Protein AF-A0A832EXK7-F1 (afdb_monomer_lite)

Secondary structure (DSSP, 8-state):
--TTSHHHHHHHHHHHHHHHHHHHGGGS-GGGTTTHHHHHHHHHHHHHHHHHHHHHHHHHHH--

Foldseek 3Di:
DPPVCPVVVVVVVLVVQLVVLLVVLVPDDPVCVVPPSVVSNVVSVVVVVVVVVVVVVVVVVVVD

Structure (mmCIF, N/CA/C/O backbone):
data_AF-A0A832EXK7-F1
#
_entry.id   AF-A0A832EXK7-F1
#
loop_
_atom_site.group_PDB
_atom_site.id
_atom_site.type_symbol
_atom_site.label_atom_id
_atom_site.label_alt_id
_atom_site.label_comp_id
_atom_site.label_asym_id
_atom_site.label_entity_id
_atom_site.label_seq_id
_atom_site.pdbx_PDB_ins_code
_atom_site.Cartn_x
_atom_site.Cartn_y
_atom_site.Cartn_z
_atom_site.occupancy
_atom_site.B_iso_or_equiv
_atom_site.auth_seq_id
_atom_site.auth_comp_id
_atom_site.auth_asym_id
_atom_site.auth_atom_id
_atom_site.pdbx_PDB_model_num
ATOM 1 N N . MET A 1 1 ? 7.185 -7.872 -29.263 1.00 46.81 1 MET A N 1
ATOM 2 C CA . MET A 1 1 ? 7.338 -7.835 -27.797 1.00 46.81 1 MET A CA 1
ATOM 3 C C . MET A 1 1 ? 7.384 -6.368 -27.408 1.00 46.81 1 MET A C 1
ATOM 5 O O . MET A 1 1 ? 8.352 -5.698 -27.740 1.00 46.81 1 MET A O 1
ATOM 9 N N . GLU A 1 2 ? 6.282 -5.832 -26.878 1.00 52.44 2 GLU A N 1
ATOM 10 C CA . GLU A 1 2 ? 6.171 -4.431 -26.434 1.00 52.44 2 GLU A CA 1
ATOM 11 C C . GLU A 1 2 ? 6.924 -4.240 -25.105 1.00 52.44 2 GLU A C 1
ATOM 13 O O . GLU A 1 2 ? 6.330 -4.042 -24.050 1.00 52.44 2 GLU A O 1
ATOM 18 N N . ASP A 1 3 ? 8.253 -4.333 -25.127 1.00 59.69 3 ASP A N 1
ATOM 19 C CA . ASP A 1 3 ? 9.072 -4.211 -23.908 1.00 59.69 3 ASP A CA 1
ATOM 20 C C . ASP A 1 3 ? 9.143 -2.772 -23.359 1.00 59.69 3 ASP A C 1
ATOM 22 O O . ASP A 1 3 ? 9.564 -2.549 -22.226 1.00 59.69 3 ASP A O 1
ATOM 26 N N . GLY A 1 4 ? 8.688 -1.773 -24.124 1.00 58.69 4 GLY A N 1
ATOM 27 C CA . GLY A 1 4 ? 8.785 -0.360 -23.741 1.00 58.69 4 GLY A CA 1
ATOM 28 C C . GLY A 1 4 ? 7.857 0.078 -22.600 1.00 58.69 4 GLY A C 1
ATOM 29 O O . GLY A 1 4 ? 8.125 1.101 -21.976 1.00 58.69 4 GLY A O 1
ATOM 30 N N . ASN A 1 5 ? 6.785 -0.668 -22.302 1.00 76.38 5 ASN A N 1
ATOM 31 C CA . ASN A 1 5 ? 5.737 -0.213 -21.373 1.00 76.38 5 ASN A CA 1
ATOM 32 C C . ASN A 1 5 ? 5.630 -1.032 -20.073 1.00 76.38 5 ASN A C 1
ATOM 34 O O . ASN A 1 5 ? 5.015 -0.581 -19.107 1.00 76.38 5 ASN A O 1
ATOM 38 N N . TYR A 1 6 ? 6.259 -2.210 -19.988 1.00 84.25 6 TYR A N 1
ATOM 39 C CA . TYR A 1 6 ? 6.074 -3.117 -18.847 1.00 84.25 6 TYR A CA 1
ATOM 40 C C . TYR A 1 6 ? 6.480 -2.491 -17.501 1.00 84.25 6 TYR A C 1
ATOM 42 O O . TYR A 1 6 ? 5.747 -2.580 -16.514 1.00 84.25 6 TYR A O 1
ATOM 50 N N . PHE A 1 7 ? 7.620 -1.795 -17.457 1.00 82.81 7 PHE A N 1
ATOM 51 C CA . PHE A 1 7 ? 8.097 -1.133 -16.238 1.00 82.81 7 PHE A CA 1
ATOM 52 C C . PHE A 1 7 ? 7.141 -0.040 -15.756 1.00 82.81 7 PHE A C 1
ATOM 54 O O . PHE A 1 7 ? 6.877 0.084 -14.556 1.00 82.81 7 PHE A O 1
ATOM 61 N N . GLN A 1 8 ? 6.608 0.746 -16.690 1.00 86.38 8 GLN A N 1
ATOM 62 C CA . GLN A 1 8 ? 5.685 1.831 -16.387 1.00 86.38 8 GLN A CA 1
ATOM 63 C C . GLN A 1 8 ? 4.328 1.292 -15.930 1.00 86.38 8 GLN A C 1
ATOM 65 O O . GLN A 1 8 ? 3.784 1.760 -14.928 1.00 86.38 8 GLN A O 1
ATOM 70 N N . GLU A 1 9 ? 3.823 0.250 -16.587 1.00 91.19 9 GLU A N 1
ATOM 71 C CA . GLU A 1 9 ? 2.621 -0.459 -16.156 1.00 91.19 9 GLU A CA 1
ATOM 72 C C . GLU A 1 9 ? 2.764 -1.046 -14.756 1.00 91.19 9 GLU A C 1
ATOM 74 O O . GLU A 1 9 ? 1.858 -0.913 -13.929 1.00 91.19 9 GLU A O 1
ATOM 79 N N . LEU A 1 10 ? 3.898 -1.687 -14.468 1.00 91.00 10 LEU A N 1
ATOM 80 C CA . LEU A 1 10 ? 4.127 -2.295 -13.168 1.00 91.00 10 LEU A CA 1
ATOM 81 C C . LEU A 1 10 ? 4.235 -1.228 -12.072 1.00 91.00 10 LEU A C 1
ATOM 83 O O . LEU A 1 10 ? 3.642 -1.397 -11.005 1.00 91.00 10 LEU A O 1
ATOM 87 N N . LYS A 1 11 ? 4.883 -0.089 -12.354 1.00 90.69 11 LYS A N 1
ATOM 88 C CA . LYS A 1 11 ? 4.904 1.077 -11.455 1.00 90.69 11 LYS A CA 1
ATOM 89 C C . LYS A 1 11 ? 3.490 1.580 -11.148 1.00 90.69 11 LYS A C 1
ATOM 91 O O . LYS A 1 11 ? 3.160 1.784 -9.982 1.00 90.69 11 LYS A O 1
ATOM 96 N N . ILE A 1 12 ? 2.635 1.710 -12.165 1.00 94.44 12 ILE A N 1
ATOM 97 C CA . ILE A 1 12 ? 1.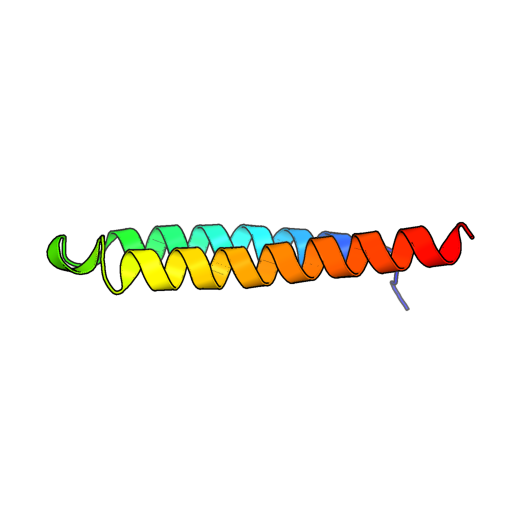227 2.108 -11.993 1.00 94.44 12 ILE A CA 1
ATOM 98 C C . ILE A 1 12 ? 0.451 1.070 -11.167 1.00 94.44 12 ILE A C 1
ATOM 100 O O . ILE A 1 12 ? -0.353 1.436 -10.310 1.00 94.44 12 ILE A O 1
ATOM 104 N N . LYS A 1 13 ? 0.672 -0.229 -11.401 1.00 95.19 13 LYS A N 1
ATOM 105 C CA . LYS A 1 13 ? 0.025 -1.308 -10.632 1.00 95.19 13 LYS A CA 1
ATOM 106 C C . LYS A 1 13 ? 0.431 -1.270 -9.157 1.00 95.19 13 LYS A C 1
ATOM 108 O O . LYS A 1 13 ? -0.441 -1.382 -8.298 1.00 95.19 13 LYS A O 1
ATOM 113 N N . MET A 1 14 ? 1.716 -1.067 -8.860 1.00 95.56 14 MET A N 1
ATOM 114 C CA . MET A 1 14 ? 2.219 -0.948 -7.487 1.00 95.56 14 MET A CA 1
ATOM 115 C C . MET A 1 14 ? 1.637 0.266 -6.756 1.00 95.56 14 MET A C 1
ATOM 117 O O . MET A 1 14 ? 1.178 0.126 -5.625 1.00 95.56 14 MET A O 1
ATOM 121 N N . ASP A 1 15 ? 1.584 1.427 -7.412 1.00 95.38 15 ASP A N 1
ATOM 122 C CA . ASP A 1 15 ? 0.967 2.640 -6.861 1.00 95.38 15 ASP A CA 1
ATOM 123 C C . ASP A 1 15 ? -0.515 2.418 -6.507 1.00 95.38 15 ASP A C 1
ATOM 125 O O . ASP A 1 15 ? -0.949 2.623 -5.367 1.00 95.38 15 ASP A O 1
ATOM 129 N N . LYS A 1 16 ? -1.281 1.861 -7.455 1.00 97.62 16 LYS A N 1
ATOM 130 C CA . LYS A 1 16 ? -2.690 1.498 -7.243 1.00 97.62 16 LYS A CA 1
ATOM 131 C C . LYS A 1 16 ? -2.864 0.497 -6.103 1.00 97.62 16 LYS A C 1
ATOM 133 O O . LYS A 1 16 ? -3.809 0.629 -5.326 1.00 97.62 16 LYS A O 1
ATOM 138 N N . TYR A 1 17 ? -1.972 -0.486 -5.991 1.00 97.19 17 TYR A N 1
ATOM 139 C CA . TYR A 1 17 ? -2.018 -1.493 -4.934 1.00 97.19 17 TYR A CA 1
ATOM 140 C C . TYR A 1 17 ? -1.805 -0.876 -3.546 1.00 97.19 17 TYR A C 1
ATOM 142 O O . TYR A 1 17 ? -2.606 -1.121 -2.642 1.00 97.19 17 TYR A O 1
ATOM 150 N N . VAL A 1 18 ? -0.808 0.002 -3.386 1.00 97.50 18 VAL A N 1
ATOM 151 C CA . VAL A 1 18 ? -0.580 0.734 -2.127 1.00 97.50 18 VAL A CA 1
ATOM 152 C C . VAL A 1 18 ? -1.820 1.543 -1.753 1.00 97.50 18 VAL A C 1
ATOM 154 O O . VAL A 1 18 ? -2.334 1.422 -0.637 1.00 97.50 18 VAL A O 1
ATOM 157 N N . HIS A 1 19 ? -2.362 2.323 -2.690 1.00 97.81 19 HIS A N 1
ATOM 158 C CA . HIS A 1 19 ? -3.563 3.117 -2.440 1.00 97.81 19 HIS A CA 1
ATOM 159 C C . HIS A 1 19 ? -4.788 2.268 -2.094 1.00 97.81 19 HIS A C 1
ATOM 161 O O . HIS A 1 19 ? -5.586 2.670 -1.241 1.00 97.81 19 HIS A O 1
ATOM 167 N N . LEU A 1 20 ? -4.940 1.098 -2.716 1.00 98.25 20 LEU A N 1
ATOM 168 C CA . LEU A 1 20 ? -6.004 0.154 -2.394 1.00 98.25 20 LEU A CA 1
ATOM 169 C C . LEU A 1 20 ? -5.872 -0.356 -0.957 1.00 98.25 20 LEU A C 1
ATOM 171 O O . LEU A 1 20 ? -6.842 -0.280 -0.207 1.00 98.25 20 LEU A O 1
ATOM 175 N N . VAL A 1 21 ? -4.684 -0.799 -0.539 1.00 98.19 21 VAL A N 1
ATOM 176 C CA . VAL A 1 21 ? -4.461 -1.293 0.831 1.00 98.19 21 VAL A CA 1
ATOM 177 C C . VAL A 1 21 ? -4.717 -0.191 1.857 1.00 98.19 21 VAL A C 1
ATOM 179 O O . VAL A 1 21 ? -5.411 -0.412 2.851 1.00 98.19 21 VAL A O 1
ATOM 182 N N . TYR A 1 22 ? -4.238 1.031 1.615 1.00 97.44 22 TYR A N 1
ATOM 183 C CA . TYR A 1 22 ? -4.524 2.163 2.502 1.00 97.44 22 TYR A CA 1
ATOM 184 C C . TYR A 1 22 ? -6.018 2.490 2.566 1.00 97.44 22 TYR A C 1
ATOM 186 O O . TYR A 1 22 ? -6.519 2.816 3.641 1.00 97.44 22 TYR A O 1
ATOM 194 N N . ARG A 1 23 ? -6.737 2.388 1.443 1.00 98.19 23 ARG A N 1
ATOM 195 C CA . ARG A 1 23 ? -8.186 2.617 1.377 1.00 98.19 23 ARG A CA 1
ATOM 196 C C . ARG A 1 23 ? -8.970 1.541 2.124 1.00 98.19 23 ARG A C 1
ATOM 198 O O . ARG A 1 23 ? -9.821 1.892 2.929 1.00 98.19 23 ARG A O 1
ATOM 205 N N . VAL A 1 24 ? -8.670 0.265 1.893 1.00 98.12 24 VAL A N 1
ATOM 206 C CA . VAL A 1 24 ? -9.354 -0.866 2.543 1.00 98.12 24 VAL A CA 1
ATOM 207 C C . VAL A 1 24 ? -9.083 -0.865 4.045 1.00 98.12 24 VAL A C 1
ATOM 209 O O . VAL A 1 24 ? -10.002 -0.973 4.843 1.00 98.12 24 VAL A O 1
ATOM 212 N N . THR A 1 25 ? -7.839 -0.628 4.462 1.00 98.19 25 THR A N 1
ATOM 213 C CA . THR A 1 25 ? -7.493 -0.588 5.894 1.00 98.19 25 THR A CA 1
ATOM 214 C C . THR A 1 25 ? -8.066 0.618 6.645 1.00 98.19 25 THR A C 1
ATOM 216 O O . THR A 1 25 ? -8.003 0.643 7.869 1.00 98.19 25 THR A O 1
ATOM 219 N N . LYS A 1 26 ? -8.628 1.631 5.964 1.00 97.00 26 LYS A N 1
ATOM 220 C CA . LYS A 1 26 ? -9.322 2.747 6.636 1.00 97.00 26 LYS A CA 1
ATOM 221 C C . LYS A 1 26 ? -10.666 2.341 7.240 1.00 97.00 26 LYS A C 1
ATOM 223 O O . LYS A 1 26 ? -11.112 3.024 8.153 1.00 97.00 26 LYS A O 1
ATOM 228 N N . SER A 1 27 ? -11.307 1.284 6.740 1.00 97.12 27 SER A N 1
ATOM 229 C CA . SER A 1 27 ? -12.588 0.805 7.274 1.00 97.12 27 SER A CA 1
ATOM 230 C C . SER A 1 27 ? -12.429 -0.187 8.427 1.00 97.12 27 SER A C 1
ATOM 232 O O . SER A 1 27 ? -13.423 -0.727 8.901 1.00 97.12 27 SER A O 1
ATOM 234 N N . PHE A 1 28 ? -11.195 -0.473 8.847 1.00 97.69 28 PHE A N 1
ATOM 235 C CA . PHE A 1 28 ? -10.931 -1.408 9.933 1.00 97.69 28 PHE A CA 1
ATOM 236 C C . PHE A 1 28 ? -11.246 -0.748 11.285 1.00 97.69 28 PHE A C 1
ATOM 238 O O . PHE A 1 28 ? -11.141 0.480 11.402 1.00 97.69 28 PHE A O 1
ATOM 245 N N . PRO A 1 29 ? -11.606 -1.541 12.310 1.00 97.88 29 PRO A N 1
ATOM 246 C CA . PRO A 1 29 ? -11.810 -1.028 13.659 1.00 97.88 29 PRO A CA 1
ATOM 247 C C . PRO A 1 29 ? -10.567 -0.298 14.195 1.00 97.88 29 PRO A C 1
ATOM 249 O O . PRO A 1 29 ? -9.433 -0.606 13.814 1.00 97.88 29 PRO A O 1
ATOM 252 N N . LYS A 1 30 ? -10.756 0.693 15.076 1.00 95.94 30 LYS A N 1
ATOM 253 C CA . LYS A 1 30 ? -9.646 1.534 15.572 1.00 95.94 30 LYS A CA 1
ATOM 254 C C . LYS A 1 30 ? -8.634 0.732 16.394 1.00 95.94 30 LYS A C 1
ATOM 256 O O . LYS A 1 30 ? -7.450 1.055 16.377 1.00 95.94 30 LYS A O 1
ATOM 261 N N . GLU A 1 31 ? -9.091 -0.311 17.073 1.00 97.31 31 GLU A N 1
ATOM 262 C CA . GLU A 1 31 ? -8.292 -1.275 17.826 1.00 97.31 31 GLU A CA 1
ATOM 263 C C . GLU A 1 31 ? -7.274 -2.023 16.945 1.00 97.31 31 GLU A C 1
ATOM 265 O O . GLU A 1 31 ? -6.187 -2.357 17.412 1.00 97.31 31 GLU A O 1
ATOM 270 N N . GLU A 1 32 ? -7.543 -2.176 15.644 1.00 96.81 32 GLU A N 1
ATOM 271 C CA . GLU A 1 32 ? -6.646 -2.843 14.691 1.00 96.81 32 GLU A CA 1
ATOM 272 C C . GLU A 1 32 ? -5.584 -1.912 14.087 1.00 96.81 32 GLU A C 1
ATOM 274 O O . GLU A 1 32 ? -4.708 -2.368 13.342 1.00 96.81 32 GLU A O 1
ATOM 279 N N . LEU A 1 33 ? -5.624 -0.606 14.394 1.00 94.62 33 LEU A N 1
ATOM 280 C CA . LEU A 1 33 ? -4.751 0.404 13.783 1.00 94.62 33 LEU A CA 1
ATOM 281 C C . LEU A 1 33 ? -3.263 0.059 13.939 1.00 94.62 33 LEU A C 1
ATOM 283 O O . LEU A 1 33 ? -2.489 0.167 12.984 1.00 94.62 33 LEU A O 1
ATOM 287 N N . TYR A 1 34 ? -2.871 -0.367 15.139 1.00 94.56 34 TYR A N 1
ATOM 288 C CA . TYR A 1 34 ? -1.493 -0.746 15.455 1.00 94.56 34 TYR A CA 1
ATOM 289 C C . TYR A 1 34 ? -1.226 -2.245 15.249 1.00 94.56 34 TYR A C 1
ATOM 291 O O . TYR A 1 34 ? -0.069 -2.632 15.091 1.00 94.56 34 TYR A O 1
ATOM 299 N N . GLY A 1 35 ? -2.275 -3.066 15.160 1.00 96.69 35 GLY A N 1
ATOM 300 C CA . GLY A 1 35 ? -2.210 -4.488 14.826 1.00 96.69 35 GLY A CA 1
ATOM 301 C C . GLY A 1 35 ? -2.242 -4.717 13.316 1.00 96.69 35 GLY A C 1
ATOM 302 O O . GLY A 1 35 ? -1.284 -4.393 12.601 1.00 96.69 35 GLY A O 1
ATOM 303 N N . THR A 1 36 ? -3.356 -5.262 12.828 1.00 97.19 36 THR A N 1
ATOM 304 C CA . THR A 1 36 ? -3.510 -5.722 11.442 1.00 97.19 36 THR A CA 1
ATOM 305 C C . THR A 1 36 ? -3.296 -4.608 10.415 1.00 97.19 36 THR A C 1
ATOM 307 O O . THR A 1 36 ? -2.617 -4.816 9.406 1.00 97.19 36 THR A O 1
ATOM 310 N N . VAL A 1 37 ? -3.790 -3.391 10.674 1.00 98.31 37 VAL A N 1
ATOM 311 C CA . VAL A 1 37 ? -3.631 -2.255 9.745 1.00 98.31 37 VAL A CA 1
ATOM 312 C C . VAL A 1 37 ? -2.157 -1.897 9.557 1.00 98.31 37 VAL A C 1
ATOM 314 O O . VAL A 1 37 ? -1.707 -1.689 8.425 1.00 98.31 37 VAL A O 1
ATOM 317 N N . SER A 1 38 ? -1.391 -1.837 10.649 1.00 97.56 38 SER A N 1
ATOM 318 C CA . SER A 1 38 ? 0.030 -1.492 10.592 1.00 97.56 38 SER A CA 1
ATOM 319 C C . SER A 1 38 ? 0.836 -2.566 9.854 1.00 97.56 38 SER A C 1
ATOM 321 O O . SER A 1 38 ? 1.695 -2.235 9.034 1.00 97.56 38 SER A O 1
ATOM 323 N N . GLN A 1 39 ? 0.517 -3.844 10.080 1.00 98.19 39 GLN A N 1
ATOM 324 C CA . GLN A 1 39 ? 1.172 -4.970 9.417 1.00 98.19 39 GLN A CA 1
ATOM 325 C C . GLN A 1 39 ? 0.887 -4.997 7.912 1.00 98.19 39 GLN A C 1
ATOM 327 O O . GLN A 1 39 ? 1.829 -5.076 7.124 1.00 98.19 39 GLN A O 1
ATOM 332 N N . LEU A 1 40 ? -0.375 -4.840 7.499 1.00 98.19 40 LEU A N 1
ATOM 333 C CA . LEU A 1 40 ? -0.760 -4.831 6.083 1.00 98.19 40 LEU A CA 1
ATOM 334 C C . LEU A 1 40 ? -0.089 -3.692 5.307 1.00 98.19 40 LEU A C 1
ATOM 336 O O . LEU A 1 40 ? 0.431 -3.905 4.209 1.00 98.19 40 LEU A O 1
ATOM 340 N N . ARG A 1 41 ? -0.053 -2.484 5.884 1.00 98.00 41 ARG A N 1
ATOM 341 C CA . ARG A 1 41 ? 0.597 -1.324 5.251 1.00 98.00 41 ARG A CA 1
ATOM 342 C C . ARG A 1 41 ? 2.109 -1.514 5.127 1.00 98.00 41 ARG A C 1
ATOM 344 O O . ARG A 1 41 ? 2.657 -1.244 4.060 1.00 98.00 41 ARG A O 1
ATOM 351 N N . ARG A 1 42 ? 2.777 -2.025 6.171 1.00 97.81 42 ARG A N 1
ATOM 352 C CA . ARG A 1 42 ? 4.221 -2.320 6.128 1.00 97.81 42 ARG A CA 1
ATOM 353 C C . ARG A 1 42 ? 4.558 -3.424 5.129 1.00 97.81 42 ARG A C 1
ATOM 355 O O . ARG A 1 42 ? 5.483 -3.248 4.344 1.00 97.81 42 ARG A O 1
ATOM 362 N N . ALA A 1 43 ? 3.803 -4.522 5.119 1.00 97.75 43 ALA A N 1
ATOM 363 C CA .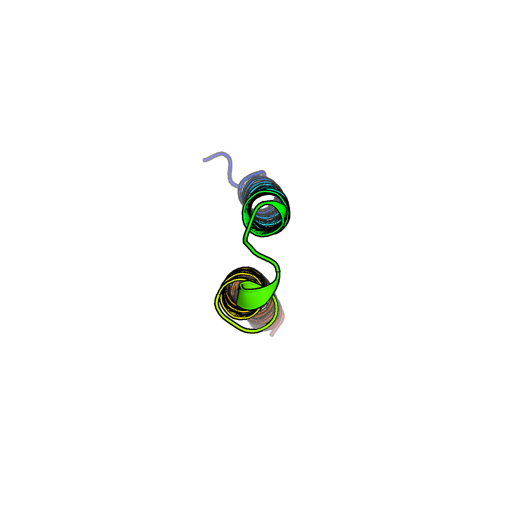 ALA A 1 43 ? 4.008 -5.617 4.172 1.00 97.75 43 ALA A CA 1
ATOM 364 C C . ALA A 1 43 ? 3.848 -5.138 2.721 1.00 97.75 43 ALA A C 1
ATOM 366 O O . ALA A 1 43 ? 4.687 -5.422 1.871 1.00 97.75 43 ALA A O 1
ATOM 367 N N . THR A 1 44 ? 2.822 -4.327 2.459 1.00 98.06 44 THR A N 1
ATOM 368 C CA . THR A 1 44 ? 2.576 -3.737 1.135 1.00 98.06 44 THR A CA 1
ATOM 369 C C . THR A 1 44 ? 3.727 -2.841 0.680 1.00 98.06 44 THR A C 1
ATOM 371 O O . THR A 1 44 ? 4.216 -2.991 -0.437 1.00 98.06 44 THR A O 1
ATOM 374 N N . LEU A 1 45 ? 4.204 -1.945 1.551 1.00 96.75 45 LEU A N 1
ATOM 375 C CA . LEU A 1 45 ? 5.368 -1.101 1.260 1.00 96.75 45 LEU A CA 1
ATOM 376 C C . LEU A 1 45 ? 6.638 -1.929 1.039 1.00 96.75 45 LEU A C 1
ATOM 378 O O . LEU A 1 45 ? 7.408 -1.623 0.135 1.00 96.75 45 LEU A O 1
ATOM 382 N N . SER A 1 46 ? 6.838 -2.997 1.815 1.00 97.38 46 SER A N 1
ATOM 383 C CA . SER A 1 46 ? 7.993 -3.884 1.666 1.00 97.38 46 SER A CA 1
ATOM 384 C C . SER A 1 46 ? 8.055 -4.518 0.275 1.00 97.38 46 SER A C 1
ATOM 386 O O . SER A 1 46 ? 9.127 -4.540 -0.325 1.00 97.38 46 SER A O 1
ATOM 388 N N . VAL A 1 47 ? 6.925 -4.961 -0.287 1.00 94.31 47 VAL A N 1
ATOM 389 C CA . VAL A 1 47 ? 6.880 -5.508 -1.657 1.00 94.31 47 VAL A CA 1
ATOM 390 C C . VAL A 1 47 ? 7.339 -4.470 -2.688 1.00 94.31 47 VAL A C 1
ATOM 392 O O . VAL A 1 47 ? 8.173 -4.775 -3.540 1.00 94.31 47 VAL A O 1
ATOM 395 N N . VAL A 1 48 ? 6.842 -3.232 -2.587 1.00 95.56 48 VAL A N 1
ATOM 396 C CA . VAL A 1 48 ? 7.204 -2.145 -3.513 1.00 95.56 48 VAL A CA 1
ATOM 397 C C . VAL A 1 48 ? 8.684 -1.776 -3.390 1.00 95.56 48 VAL A C 1
ATOM 399 O O . VAL A 1 48 ? 9.369 -1.634 -4.403 1.00 95.56 48 VAL A O 1
ATOM 402 N N . LEU A 1 49 ? 9.197 -1.664 -2.163 1.00 94.12 49 LEU A N 1
ATOM 403 C CA . LEU A 1 49 ? 10.602 -1.334 -1.911 1.00 94.12 49 LEU A CA 1
ATOM 404 C C . LEU A 1 49 ? 11.543 -2.424 -2.433 1.00 94.12 49 LEU A C 1
ATOM 406 O O . LEU A 1 49 ? 12.487 -2.106 -3.151 1.00 94.12 49 LEU A O 1
ATOM 410 N N . ASN A 1 50 ? 11.243 -3.700 -2.171 1.00 94.00 50 ASN A N 1
ATOM 411 C CA . ASN A 1 50 ? 12.045 -4.819 -2.676 1.00 94.00 50 ASN A CA 1
ATOM 412 C C . ASN A 1 50 ? 12.139 -4.818 -4.208 1.00 94.00 50 ASN A C 1
ATOM 414 O O . ASN A 1 50 ? 13.205 -5.093 -4.764 1.00 94.00 50 ASN A O 1
ATOM 418 N N . TYR A 1 51 ? 11.045 -4.480 -4.897 1.00 90.94 51 TYR A N 1
ATOM 419 C CA . TYR A 1 51 ? 11.055 -4.347 -6.350 1.00 90.94 51 TYR A CA 1
ATOM 420 C C . TYR A 1 51 ? 11.951 -3.189 -6.817 1.00 90.94 51 TYR A C 1
ATOM 422 O O . TYR A 1 51 ? 12.799 -3.386 -7.689 1.00 90.94 51 TYR A O 1
ATOM 430 N N . ILE A 1 52 ? 11.796 -1.995 -6.230 1.00 88.56 52 ILE A N 1
ATOM 431 C CA . ILE A 1 52 ? 12.585 -0.805 -6.595 1.00 88.56 52 ILE A CA 1
ATOM 432 C C . ILE A 1 52 ? 14.07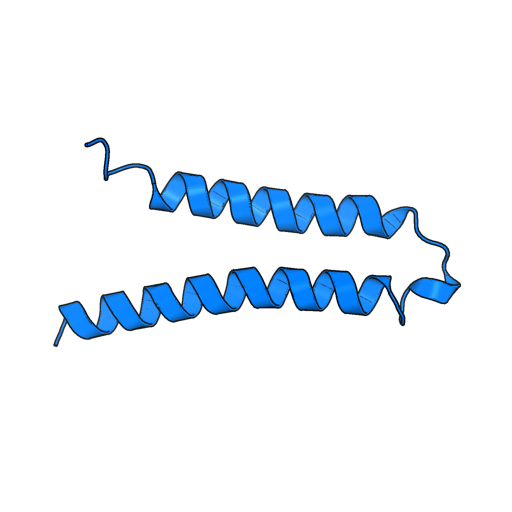7 -1.057 -6.368 1.00 88.56 52 ILE A C 1
ATOM 434 O O . ILE A 1 52 ? 14.896 -0.760 -7.236 1.00 88.56 52 ILE A O 1
ATOM 438 N N . GLU A 1 53 ? 14.433 -1.640 -5.225 1.00 90.12 53 GLU A N 1
ATOM 439 C CA . GLU A 1 53 ? 15.815 -1.988 -4.912 1.00 90.12 53 GLU A CA 1
ATOM 440 C C . GLU A 1 53 ? 16.377 -3.042 -5.868 1.00 90.12 53 GLU A C 1
ATOM 442 O O . GLU A 1 53 ? 17.504 -2.907 -6.344 1.00 90.12 53 GLU A O 1
ATOM 447 N N . GLY A 1 54 ? 15.605 -4.092 -6.169 1.00 88.75 54 GLY A N 1
ATOM 448 C CA . GLY A 1 54 ? 15.997 -5.120 -7.132 1.00 88.75 54 GLY A CA 1
ATOM 449 C C . GLY A 1 54 ? 16.266 -4.533 -8.517 1.00 88.75 54 GLY A C 1
ATOM 450 O O . GLY A 1 54 ? 17.280 -4.853 -9.137 1.00 88.75 54 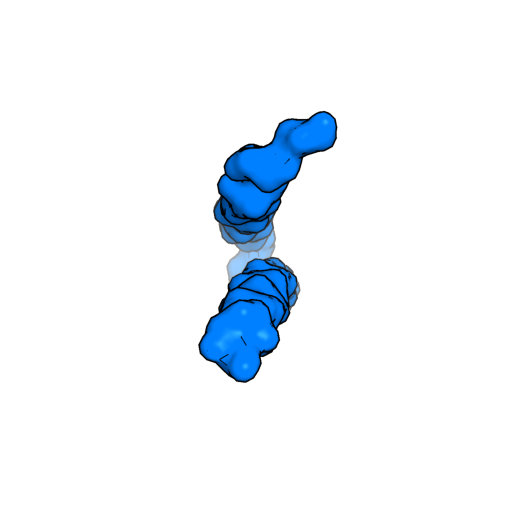GLY A O 1
ATOM 451 N N . PHE A 1 55 ? 15.406 -3.617 -8.960 1.00 85.19 55 PHE A N 1
ATOM 452 C CA . PHE A 1 55 ? 15.573 -2.898 -10.218 1.00 85.19 55 PHE A CA 1
ATOM 453 C C . PHE A 1 55 ? 16.823 -2.005 -10.214 1.00 85.19 55 PHE A C 1
ATOM 455 O O . PHE A 1 55 ? 17.633 -2.076 -11.137 1.00 85.19 55 PHE A O 1
ATOM 462 N N . ALA A 1 56 ? 17.033 -1.219 -9.154 1.00 82.88 56 ALA A N 1
ATOM 463 C CA . ALA A 1 56 ? 18.218 -0.372 -9.017 1.00 82.88 56 ALA A CA 1
ATOM 464 C C . ALA A 1 56 ? 19.521 -1.193 -9.012 1.00 82.88 56 ALA A C 1
ATOM 466 O O . ALA A 1 56 ? 20.511 -0.799 -9.630 1.00 82.88 56 ALA A O 1
ATOM 467 N N . ARG A 1 57 ? 19.524 -2.369 -8.368 1.00 85.81 57 ARG A N 1
ATOM 468 C CA . ARG A 1 57 ? 20.663 -3.302 -8.398 1.00 85.81 57 ARG A CA 1
ATOM 469 C C . ARG A 1 57 ? 20.941 -3.834 -9.805 1.00 85.81 57 ARG A C 1
ATOM 471 O O . ARG A 1 57 ? 22.102 -3.894 -10.200 1.00 85.81 57 ARG A O 1
ATOM 478 N N . ALA A 1 58 ? 19.904 -4.199 -10.558 1.00 81.94 58 ALA A N 1
ATOM 479 C CA . ALA A 1 58 ? 20.061 -4.674 -11.933 1.00 81.94 58 ALA A CA 1
ATOM 480 C C . ALA A 1 58 ? 20.630 -3.583 -12.855 1.00 81.94 58 ALA A C 1
ATOM 482 O O . ALA A 1 58 ? 21.539 -3.863 -13.634 1.00 81.94 58 ALA A O 1
ATOM 483 N N . ALA A 1 59 ? 20.156 -2.340 -12.715 1.00 76.06 59 ALA A N 1
ATOM 484 C CA . ALA A 1 59 ? 20.667 -1.200 -13.475 1.00 76.06 59 ALA A CA 1
ATOM 485 C C . ALA A 1 59 ? 22.161 -0.947 -13.206 1.00 76.06 59 ALA A C 1
ATOM 487 O O . ALA A 1 59 ? 22.934 -0.822 -14.151 1.00 76.06 59 ALA A O 1
ATOM 488 N N . ASN A 1 60 ? 22.584 -0.966 -11.936 1.00 76.69 60 ASN A N 1
ATOM 489 C CA . ASN A 1 60 ? 23.990 -0.765 -11.561 1.00 76.69 60 ASN A CA 1
ATOM 490 C C . ASN A 1 60 ? 24.939 -1.845 -12.113 1.00 76.69 60 ASN A C 1
ATOM 492 O O . ASN A 1 60 ? 26.105 -1.557 -12.367 1.00 76.69 60 ASN A O 1
ATOM 496 N N . ARG A 1 61 ? 24.459 -3.082 -12.309 1.00 71.06 61 ARG A N 1
ATOM 497 C CA . ARG A 1 61 ? 25.264 -4.195 -12.846 1.00 71.06 61 ARG A CA 1
ATOM 498 C C . ARG A 1 61 ? 25.456 -4.129 -14.364 1.00 71.06 61 ARG A C 1
ATOM 500 O O . ARG A 1 61 ? 26.372 -4.749 -14.883 1.00 71.06 61 ARG A O 1
ATOM 507 N N . LEU A 1 62 ? 24.581 -3.421 -15.076 1.00 63.50 62 LEU A N 1
ATOM 508 C CA . LEU A 1 62 ? 24.685 -3.220 -16.527 1.00 63.50 62 LEU A CA 1
ATOM 509 C C . LEU A 1 62 ? 25.616 -2.052 -16.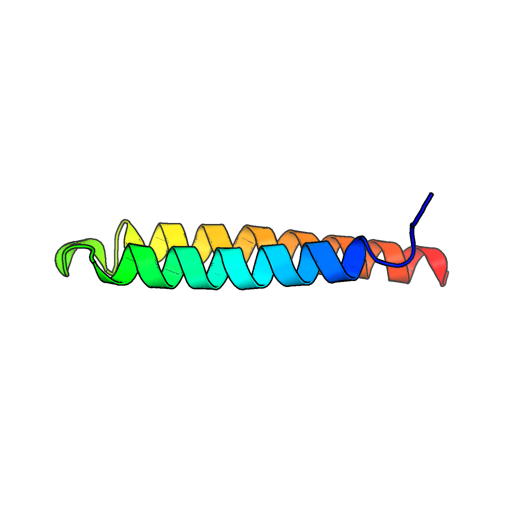893 1.00 63.50 62 LEU A C 1
ATOM 511 O O . LEU A 1 62 ? 26.030 -1.944 -18.042 1.00 63.50 62 LEU A O 1
ATOM 515 N N . SER A 1 63 ? 25.935 -1.186 -15.928 1.00 56.78 63 SER A N 1
ATOM 516 C CA . SER A 1 63 ? 26.837 -0.037 -16.079 1.00 56.78 63 SER A CA 1
ATOM 517 C C . SER A 1 63 ? 28.279 -0.294 -15.613 1.00 56.78 63 SER A C 1
ATOM 519 O O . SER A 1 63 ? 29.083 0.637 -15.618 1.00 56.78 63 SER A O 1
ATOM 521 N N . SER A 1 64 ? 28.589 -1.521 -15.181 1.00 50.69 64 SER A N 1
ATOM 522 C CA . 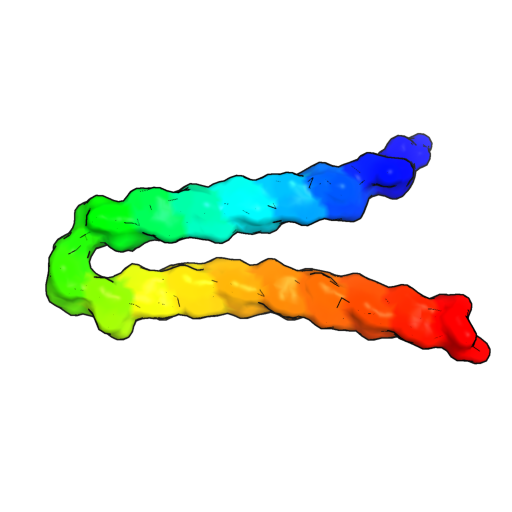SER A 1 64 ? 29.914 -1.987 -14.737 1.00 50.69 64 SER A CA 1
ATOM 523 C C . SER A 1 64 ? 30.476 -3.021 -15.699 1.00 50.69 64 SER A C 1
ATOM 525 O O . SER A 1 64 ? 31.674 -2.927 -16.033 1.00 50.69 64 SER A O 1
#

Sequence (64 aa):
MEDGNYFQELKIKMDKYVHLVYRVTKSFPKEELYGTVSQLRRATLSVVLNYIEGFARAANRLSS

pLDDT: mean 88.86, std 13.42, range [46.81, 98.31]

Radius of gyration: 15.64 Å; chains: 1; bounding box: 42×11×46 Å